Protein AF-A0A0U4GB72-F1 (afdb_monomer)

Sequence (101 aa):
TGVLKPGMVVTFAPANLTTEVKSVEMHHEALQEAFPGDNVGFNVKNVSVKELRRGYVAGDSKNNPPKAAADFTAQVIVLNHPGQISNGYTPVLDCHTAHIA

InterPro domains:
  IPR004160 Translation elongation factor EFTu/EF1A, C-terminal [PF03143] (66-100)
  IPR004161 Translation elongation factor EFTu-like, domain 2 [PF03144] (1-57)
  IPR009000 Translation protein, beta-barrel domain superfamily [SSF50447] (1-100)

Solvent-accessible surface area (backbone atoms only — not comparable to full-atom values): 6601 Å² total; per-residue (Å²): 138,64,72,50,40,50,71,41,48,32,19,31,14,66,78,73,47,70,39,45,29,69,41,31,32,42,96,94,37,82,42,76,63,42,52,82,87,64,79,63,52,69,43,64,59,99,67,59,79,87,77,57,58,88,45,53,42,75,30,44,55,89,60,84,44,55,69,66,74,95,74,81,89,78,91,81,82,88,70,100,60,100,69,87,88,57,94,87,68,80,66,69,46,77,52,98,72,25,79,47,113

Organism: NCBI:txid490930

pLDDT: mean 96.61, std 2.36, range [80.88, 98.38]

Structure (mmCIF, N/CA/C/O backbone):
data_AF-A0A0U4GB72-F1
#
_entry.id   AF-A0A0U4GB72-F1
#
loop_
_atom_site.group_PDB
_atom_site.id
_atom_site.type_symbol
_atom_site.label_atom_id
_atom_site.label_alt_id
_atom_site.label_comp_id
_atom_site.label_asym_id
_atom_site.label_entity_id
_atom_site.label_seq_id
_atom_site.pdbx_PDB_ins_code
_atom_site.Cartn_x
_atom_site.Cartn_y
_atom_site.Cartn_z
_atom_site.occupancy
_atom_site.B_iso_or_equiv
_atom_site.auth_seq_id
_atom_site.auth_comp_id
_atom_site.auth_asym_id
_atom_site.auth_atom_id
_atom_site.pdbx_PDB_model_num
ATOM 1 N N . THR A 1 1 ? -4.951 9.862 0.561 1.00 80.88 1 THR A N 1
ATOM 2 C CA . THR A 1 1 ? -4.433 10.633 1.714 1.00 80.88 1 THR A CA 1
ATOM 3 C C . THR A 1 1 ? -5.613 11.105 2.544 1.00 80.88 1 THR A C 1
ATOM 5 O O . THR A 1 1 ? -6.729 11.062 2.041 1.00 80.88 1 THR A O 1
ATOM 8 N N . GLY A 1 2 ? -5.415 11.484 3.807 1.00 94.94 2 GLY A N 1
ATOM 9 C CA . GLY A 1 2 ? -6.521 11.803 4.713 1.00 94.94 2 GLY A CA 1
ATOM 10 C C . GLY A 1 2 ? -6.113 11.667 6.177 1.00 94.94 2 GLY A C 1
ATOM 11 O O . GLY A 1 2 ? -4.925 11.732 6.481 1.00 94.94 2 GLY A O 1
ATOM 12 N N . VAL A 1 3 ? -7.103 11.466 7.046 1.00 97.94 3 VAL A N 1
ATOM 13 C CA . VAL A 1 3 ? -6.939 11.276 8.496 1.00 97.94 3 VAL A CA 1
ATOM 14 C C . VAL A 1 3 ? -7.315 9.840 8.858 1.00 97.94 3 VAL A C 1
ATOM 16 O O . VAL A 1 3 ? -8.296 9.320 8.325 1.00 97.94 3 VAL A O 1
ATOM 19 N N . LEU A 1 4 ? -6.557 9.207 9.754 1.00 98.31 4 LEU A N 1
ATOM 20 C CA . LEU A 1 4 ? -6.843 7.870 10.281 1.00 98.31 4 LEU A CA 1
ATOM 21 C C . LEU A 1 4 ? -7.362 7.974 11.718 1.00 98.31 4 LEU A C 1
ATOM 23 O O . LEU A 1 4 ? -6.746 8.635 12.547 1.00 98.31 4 LEU A O 1
ATOM 27 N N . LYS A 1 5 ? -8.479 7.310 12.024 1.00 98.06 5 LYS A N 1
ATOM 28 C CA . LYS A 1 5 ? -9.115 7.338 13.348 1.00 98.06 5 LYS A CA 1
ATOM 29 C C . LYS A 1 5 ? -9.504 5.926 13.793 1.00 98.06 5 LYS A C 1
ATOM 31 O O . LYS A 1 5 ? -9.888 5.112 12.944 1.00 98.06 5 LYS A O 1
ATOM 36 N N . PRO A 1 6 ? -9.481 5.626 15.102 1.00 98.06 6 PRO A N 1
ATOM 37 C CA . PRO A 1 6 ? -10.167 4.456 15.637 1.00 98.06 6 PRO A CA 1
ATOM 38 C C . PRO A 1 6 ? -11.641 4.420 15.195 1.00 98.06 6 PRO A C 1
ATOM 40 O O . PRO A 1 6 ? -12.301 5.452 15.090 1.00 98.06 6 PRO A O 1
ATOM 43 N N . GLY A 1 7 ? -12.159 3.228 14.906 1.00 97.25 7 GLY A N 1
ATOM 44 C CA . GLY A 1 7 ? -13.517 2.997 14.406 1.00 97.25 7 GLY A CA 1
ATOM 45 C C . GLY A 1 7 ? -13.684 3.156 12.890 1.00 97.25 7 GLY A C 1
ATOM 46 O O . GLY A 1 7 ? -14.731 2.791 12.352 1.00 97.25 7 GLY A O 1
ATOM 47 N N . MET A 1 8 ? -12.674 3.659 12.169 1.00 97.69 8 MET A N 1
ATOM 48 C CA . MET A 1 8 ? -12.715 3.678 10.705 1.00 97.69 8 MET A CA 1
ATOM 49 C C . MET A 1 8 ? -12.655 2.260 10.139 1.00 97.69 8 MET A C 1
ATOM 51 O O . MET A 1 8 ? -11.900 1.414 10.616 1.00 97.69 8 MET A O 1
ATOM 55 N N . VAL A 1 9 ? -13.419 2.014 9.075 1.00 98.06 9 VAL A N 1
ATOM 56 C CA . VAL A 1 9 ? -13.331 0.775 8.299 1.00 98.06 9 VAL A CA 1
ATOM 57 C C . VAL A 1 9 ? -12.389 1.027 7.129 1.00 98.06 9 VAL A C 1
ATOM 59 O O . VAL A 1 9 ? -12.687 1.846 6.261 1.00 98.06 9 VAL A O 1
ATOM 62 N N . VAL A 1 10 ? -11.253 0.338 7.108 1.00 98.12 10 VAL A N 1
ATOM 63 C CA . VAL A 1 10 ? -10.194 0.509 6.110 1.00 98.12 10 VAL A CA 1
ATOM 64 C C . VAL A 1 10 ? -10.105 -0.697 5.185 1.00 98.12 10 VAL A C 1
ATOM 66 O O . VAL A 1 10 ? -10.318 -1.832 5.605 1.00 98.12 10 VAL A O 1
ATOM 69 N N . THR A 1 11 ? -9.765 -0.442 3.927 1.00 98.38 11 THR A N 1
ATOM 70 C CA . THR A 1 11 ? -9.449 -1.451 2.916 1.00 98.38 11 THR A CA 1
ATOM 71 C C . THR A 1 11 ? -7.950 -1.449 2.637 1.00 98.38 11 THR A C 1
ATOM 73 O O . THR A 1 11 ? -7.354 -0.390 2.433 1.00 98.38 11 THR A O 1
ATOM 76 N N . PHE A 1 12 ? -7.353 -2.638 2.601 1.00 98.31 12 PHE A N 1
ATOM 77 C CA . PHE A 1 12 ? -5.958 -2.880 2.262 1.00 98.31 12 PHE A CA 1
ATOM 78 C C . PHE A 1 12 ? -5.838 -3.371 0.819 1.00 98.31 12 PHE A C 1
ATOM 80 O O . PHE A 1 12 ? -6.296 -4.464 0.481 1.00 98.31 12 PHE A O 1
ATOM 87 N N . ALA A 1 13 ? -5.177 -2.588 -0.027 1.00 98.25 13 ALA A N 1
ATOM 88 C CA . ALA A 1 13 ? -4.762 -2.999 -1.363 1.00 98.25 13 ALA A CA 1
ATOM 89 C C . ALA A 1 13 ? -3.324 -3.551 -1.331 1.00 98.25 13 ALA A C 1
ATOM 91 O O . ALA A 1 13 ? -2.516 -3.084 -0.527 1.00 98.25 13 ALA A O 1
ATOM 92 N N . PRO A 1 14 ? -2.970 -4.512 -2.202 1.00 97.38 14 PRO A N 1
ATOM 93 C CA . PRO A 1 14 ? -3.775 -5.083 -3.285 1.00 97.38 14 PRO A CA 1
ATOM 94 C C . PRO A 1 14 ? -4.708 -6.232 -2.863 1.00 97.38 14 PRO A C 1
ATOM 96 O O . PRO A 1 14 ? -5.519 -6.656 -3.677 1.00 97.38 14 PRO A O 1
ATOM 99 N N . ALA A 1 15 ? -4.631 -6.727 -1.622 1.00 96.56 15 ALA A N 1
ATOM 100 C CA . ALA A 1 15 ? -5.395 -7.902 -1.173 1.00 96.56 15 ALA A CA 1
ATOM 101 C C . ALA A 1 15 ? -6.922 -7.706 -1.114 1.00 96.56 15 ALA A C 1
ATOM 103 O O . ALA A 1 15 ? -7.653 -8.684 -0.981 1.00 96.56 15 ALA A O 1
ATOM 104 N N . ASN A 1 16 ? -7.404 -6.464 -1.211 1.00 96.19 16 ASN A N 1
ATOM 105 C CA . ASN A 1 16 ? -8.816 -6.097 -1.098 1.00 96.19 16 ASN A CA 1
ATOM 106 C C . ASN A 1 16 ? -9.462 -6.612 0.202 1.00 96.19 16 ASN A C 1
ATOM 108 O O . ASN A 1 16 ? -10.609 -7.057 0.219 1.00 96.19 16 ASN A O 1
ATOM 112 N N . LEU A 1 17 ? -8.697 -6.568 1.295 1.00 97.25 17 LEU A N 1
ATOM 113 C CA . LEU A 1 17 ? -9.154 -6.955 2.623 1.00 97.25 17 LEU A CA 1
ATOM 114 C C . LEU A 1 17 ? -9.700 -5.725 3.350 1.00 97.25 17 LEU A C 1
ATOM 116 O O . LEU A 1 17 ? -9.025 -4.700 3.399 1.00 97.25 17 LEU A O 1
ATOM 120 N N . THR A 1 18 ? -10.881 -5.832 3.955 1.00 97.75 18 THR A N 1
ATOM 121 C CA . THR A 1 18 ? -11.522 -4.728 4.681 1.00 97.75 18 THR A CA 1
ATOM 122 C C . THR A 1 18 ? -11.716 -5.077 6.152 1.00 97.75 18 THR A C 1
ATOM 124 O O . THR A 1 18 ? -12.213 -6.151 6.482 1.00 97.75 18 THR A O 1
ATOM 127 N N . THR A 1 19 ? -11.337 -4.168 7.048 1.00 98.00 19 THR A N 1
ATOM 128 C CA . THR A 1 19 ? -11.434 -4.363 8.502 1.00 98.00 19 THR A CA 1
ATOM 129 C C . THR A 1 19 ? -11.555 -3.030 9.243 1.00 98.00 19 THR A C 1
ATOM 131 O O . THR A 1 19 ? -11.303 -1.965 8.688 1.00 98.00 19 THR A O 1
ATOM 134 N N . GLU A 1 20 ? -11.960 -3.079 10.507 1.00 98.06 20 GLU A N 1
ATOM 135 C CA . GLU A 1 20 ? -12.109 -1.915 11.377 1.00 98.06 20 GLU A CA 1
ATOM 136 C C . GLU A 1 20 ? -10.828 -1.652 12.184 1.00 98.06 20 GLU A C 1
ATOM 138 O O . GLU A 1 20 ? -10.257 -2.562 12.796 1.00 98.06 20 GLU A O 1
ATOM 143 N N . VAL A 1 21 ? -10.420 -0.386 12.234 1.00 98.12 21 VAL A N 1
ATOM 144 C CA . VAL A 1 21 ? -9.313 0.111 13.056 1.00 98.12 21 VAL A CA 1
ATOM 145 C C . VAL A 1 21 ? -9.759 0.202 14.512 1.00 98.12 21 VAL A C 1
ATOM 147 O O . VAL A 1 21 ? -10.770 0.825 14.818 1.00 98.12 21 VAL A O 1
ATOM 150 N N . LYS A 1 22 ? -9.010 -0.398 15.438 1.00 98.00 22 LYS A N 1
ATOM 151 C CA . LYS A 1 22 ? -9.336 -0.411 16.874 1.00 98.00 22 LYS A CA 1
ATOM 152 C C . LYS A 1 22 ? -8.594 0.626 17.690 1.00 98.00 22 LYS A C 1
ATOM 154 O O . LYS A 1 22 ? -9.189 1.210 18.587 1.00 98.00 22 LYS A O 1
ATOM 159 N N . SER A 1 23 ? -7.329 0.854 17.383 1.00 98.06 23 SER A N 1
ATOM 160 C CA . SER A 1 23 ? -6.526 1.903 18.000 1.00 98.06 23 SER A CA 1
ATOM 161 C C . SER A 1 23 ? -5.553 2.453 16.974 1.00 98.06 23 SER A C 1
ATOM 163 O O . SER A 1 23 ? -5.218 1.772 16.003 1.00 98.06 23 SER A O 1
ATOM 165 N N . VAL A 1 24 ? -5.131 3.690 17.196 1.00 98.38 24 VAL A N 1
ATOM 166 C CA . VAL A 1 24 ? -4.051 4.349 16.469 1.00 98.38 24 VAL A CA 1
ATOM 167 C C . VAL A 1 24 ? -3.085 4.857 17.527 1.00 98.38 24 VAL A C 1
ATOM 169 O O . VAL A 1 24 ? -3.520 5.429 18.525 1.00 98.38 24 VAL A O 1
ATOM 172 N N . GLU A 1 25 ? -1.799 4.600 17.345 1.00 98.06 25 GLU A N 1
ATOM 173 C CA . GLU A 1 25 ? -0.760 4.876 18.331 1.00 98.06 25 GLU A CA 1
ATOM 174 C C . GLU A 1 25 ? 0.477 5.468 17.655 1.00 98.06 25 GLU A C 1
ATOM 176 O O . GLU A 1 25 ? 0.904 5.014 16.590 1.00 98.06 25 GLU A O 1
ATOM 181 N N . MET A 1 26 ? 1.088 6.458 18.299 1.00 97.50 26 MET A N 1
ATOM 182 C CA . MET A 1 26 ? 2.349 7.062 17.878 1.00 97.50 26 MET A CA 1
ATOM 183 C C . MET A 1 26 ? 3.249 7.201 19.100 1.00 97.50 26 MET A C 1
ATOM 185 O O . MET A 1 26 ? 2.824 7.734 20.116 1.00 97.50 26 MET A O 1
ATOM 189 N N . HIS A 1 27 ? 4.482 6.694 19.024 1.00 94.19 27 HIS A N 1
ATOM 190 C CA . HIS A 1 27 ? 5.446 6.764 20.133 1.00 94.19 27 HIS A CA 1
ATOM 191 C C . HIS A 1 27 ? 4.896 6.283 21.496 1.00 94.19 27 HIS A C 1
ATOM 193 O O . HIS A 1 27 ? 5.192 6.873 22.527 1.00 94.19 27 HIS A O 1
ATOM 199 N N . HIS A 1 28 ? 4.133 5.182 21.499 1.00 92.25 28 HIS A N 1
ATOM 200 C CA . HIS A 1 28 ? 3.467 4.602 22.683 1.00 92.25 28 HIS A CA 1
ATOM 201 C C . HIS A 1 28 ? 2.321 5.435 23.281 1.00 92.25 28 HIS A C 1
ATOM 203 O O . HIS A 1 28 ? 1.840 5.116 24.367 1.00 92.25 28 HIS A O 1
ATOM 209 N N . GLU A 1 29 ? 1.836 6.447 22.565 1.00 95.88 29 GLU A N 1
ATOM 210 C CA . GLU A 1 29 ? 0.665 7.228 22.952 1.00 95.88 29 GLU A CA 1
ATOM 211 C C . GLU A 1 29 ? -0.506 6.956 22.009 1.00 95.88 29 GLU A C 1
ATOM 213 O O . GLU A 1 29 ? -0.347 6.906 20.787 1.00 95.88 29 GLU A O 1
ATOM 218 N N . ALA A 1 30 ? -1.698 6.779 22.578 1.00 97.19 30 ALA A N 1
ATOM 219 C CA . ALA A 1 30 ? -2.915 6.594 21.801 1.00 97.19 30 ALA A CA 1
ATOM 220 C C . ALA A 1 30 ? -3.376 7.926 21.198 1.00 97.19 30 ALA A C 1
ATOM 222 O O . ALA A 1 30 ? -3.507 8.931 21.897 1.00 97.19 30 ALA A O 1
ATOM 223 N N . LEU A 1 31 ? -3.688 7.908 19.906 1.00 97.75 31 LEU A N 1
ATOM 224 C CA . LEU A 1 31 ? -4.194 9.055 19.167 1.00 97.75 31 LEU A CA 1
ATOM 225 C C . LEU A 1 31 ? -5.682 8.882 18.862 1.00 97.75 31 LEU A C 1
ATOM 227 O O . LEU A 1 31 ? -6.145 7.802 18.487 1.00 97.75 31 LEU A O 1
ATOM 231 N N . GLN A 1 32 ? -6.437 9.973 18.979 1.00 97.69 32 GLN A N 1
ATOM 232 C CA . GLN A 1 32 ? -7.823 10.014 18.501 1.00 97.69 32 GLN A CA 1
ATOM 233 C C . GLN A 1 32 ? -7.874 10.138 16.976 1.00 97.69 32 GLN A C 1
ATOM 235 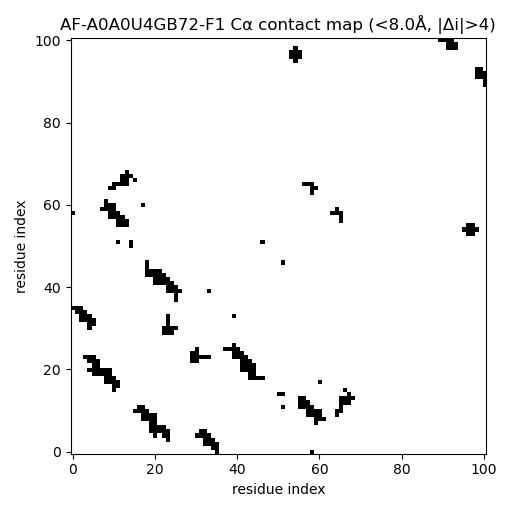O O . GLN A 1 32 ? -8.773 9.594 16.336 1.00 97.69 32 GLN A O 1
ATOM 240 N N . GLU A 1 33 ? -6.892 10.831 16.399 1.00 97.75 33 GLU A N 1
ATOM 241 C CA . GLU A 1 33 ? -6.761 11.079 14.969 1.00 97.75 33 GLU A CA 1
ATOM 242 C C . GLU A 1 33 ? -5.275 11.145 14.605 1.00 97.75 33 GLU A C 1
ATOM 244 O O . GLU A 1 33 ? -4.492 11.739 15.343 1.00 97.75 33 GLU A O 1
ATOM 249 N N . ALA A 1 34 ? -4.900 10.552 13.475 1.00 98.31 34 ALA A N 1
ATOM 250 C CA . ALA A 1 34 ? -3.575 10.677 12.877 1.00 98.31 34 ALA A CA 1
ATOM 251 C C . ALA A 1 34 ? -3.673 11.416 11.541 1.00 98.31 34 ALA A C 1
ATOM 253 O O . ALA A 1 34 ? -4.485 11.059 10.678 1.00 98.31 34 ALA A O 1
ATOM 254 N N . PHE A 1 35 ? -2.851 12.445 11.382 1.00 98.12 35 PHE A N 1
ATOM 255 C CA . PHE A 1 35 ? -2.860 13.375 10.260 1.00 98.12 35 PHE A CA 1
ATOM 256 C C . PHE A 1 35 ? -1.754 13.048 9.244 1.00 98.12 35 PHE A C 1
ATOM 258 O O . PHE A 1 35 ? -0.830 12.282 9.531 1.00 98.12 35 PHE A O 1
ATOM 265 N N . PRO A 1 36 ? -1.820 13.607 8.020 1.00 98.38 36 PRO A N 1
ATOM 266 C CA . PRO A 1 36 ? -0.747 13.444 7.047 1.00 98.38 36 PRO A CA 1
ATOM 267 C C . PRO A 1 36 ? 0.611 13.882 7.614 1.00 98.38 36 PRO A C 1
ATOM 269 O O . PRO A 1 36 ? 0.779 15.035 7.996 1.00 98.38 36 PRO A O 1
ATOM 272 N N . GLY A 1 37 ? 1.579 12.962 7.613 1.00 97.25 37 GLY A N 1
ATOM 273 C CA . GLY A 1 37 ? 2.917 13.169 8.178 1.00 97.25 37 GLY A CA 1
ATOM 274 C C . GLY A 1 37 ? 3.188 12.335 9.432 1.00 97.25 37 GLY A C 1
ATOM 275 O O . GLY A 1 37 ? 4.350 12.032 9.700 1.00 97.25 37 GLY A O 1
ATOM 276 N N . ASP A 1 38 ? 2.144 11.889 10.135 1.00 97.81 38 ASP A N 1
ATOM 277 C CA . ASP A 1 38 ? 2.291 11.068 11.336 1.00 97.81 38 ASP A CA 1
ATOM 278 C C . ASP A 1 38 ? 2.714 9.637 10.978 1.00 97.81 38 ASP A C 1
ATOM 280 O O . ASP A 1 38 ? 2.114 8.975 10.125 1.00 97.81 38 ASP A O 1
ATOM 284 N N . ASN A 1 39 ? 3.746 9.133 11.658 1.00 97.62 39 ASN A N 1
ATOM 285 C CA . ASN A 1 39 ? 4.172 7.741 11.543 1.00 97.62 39 ASN A CA 1
ATOM 286 C C . ASN A 1 39 ? 3.556 6.923 12.679 1.00 97.62 39 ASN A C 1
ATOM 288 O O . ASN A 1 39 ? 4.064 6.915 13.800 1.00 97.62 39 ASN A O 1
ATOM 292 N N . VAL A 1 40 ? 2.449 6.251 12.378 1.00 98.12 40 VAL A N 1
ATOM 293 C CA . VAL A 1 40 ? 1.619 5.581 13.381 1.00 98.12 40 VAL A CA 1
ATOM 294 C C . VAL A 1 40 ? 1.616 4.068 13.215 1.00 98.12 40 VAL A C 1
ATOM 296 O O . VAL A 1 40 ? 1.639 3.535 12.104 1.00 98.12 40 VAL A O 1
ATOM 299 N N . GLY A 1 41 ? 1.515 3.368 14.340 1.00 98.00 41 GLY A N 1
ATOM 300 C CA . GLY A 1 41 ? 0.984 2.013 14.379 1.00 98.00 41 GLY A CA 1
ATOM 301 C C . GLY A 1 41 ? -0.532 2.073 14.541 1.00 98.00 41 GLY A C 1
ATOM 302 O O . GLY A 1 41 ? -1.060 2.966 15.196 1.00 98.00 41 GLY A O 1
ATOM 303 N N . PHE A 1 42 ? -1.262 1.130 13.958 1.00 98.06 42 PHE A N 1
ATOM 304 C CA . PHE A 1 42 ? -2.692 1.004 14.222 1.00 98.06 42 PHE A CA 1
ATOM 305 C C . PHE A 1 42 ? -3.095 -0.463 14.280 1.00 98.06 42 PHE A C 1
ATOM 307 O O . PHE A 1 42 ? -2.544 -1.309 13.575 1.00 98.06 42 PHE A O 1
ATOM 314 N N . ASN A 1 43 ? -4.049 -0.764 15.152 1.00 97.50 43 ASN A N 1
ATOM 315 C CA . ASN A 1 43 ? -4.515 -2.121 15.386 1.00 97.50 43 ASN A CA 1
ATOM 316 C C . ASN A 1 43 ? -5.777 -2.407 14.565 1.00 97.50 43 ASN A C 1
ATOM 318 O O . ASN A 1 43 ? -6.681 -1.574 14.508 1.00 97.50 43 ASN A O 1
ATOM 322 N N . VAL A 1 44 ? -5.880 -3.603 13.987 1.00 97.12 44 VAL A N 1
ATOM 323 C CA . VAL A 1 44 ? -7.050 -4.070 13.224 1.00 97.12 44 VAL A CA 1
ATOM 324 C C . VAL A 1 44 ? -7.457 -5.471 13.675 1.00 97.12 44 VAL A C 1
ATOM 326 O O . VAL A 1 44 ? -6.620 -6.256 14.114 1.00 97.12 44 VAL A O 1
ATOM 329 N N . LYS A 1 45 ? -8.751 -5.809 13.590 1.00 90.25 45 LYS A N 1
ATOM 330 C CA . LYS A 1 45 ? -9.246 -7.144 13.982 1.00 90.25 45 LYS A CA 1
ATOM 331 C C . LYS A 1 45 ? -9.359 -8.092 12.797 1.00 90.25 45 LYS A C 1
ATOM 333 O O . LYS A 1 45 ? -9.625 -7.666 11.680 1.00 90.25 45 LYS A O 1
ATOM 338 N N . ASN A 1 46 ? -9.263 -9.390 13.087 1.00 91.56 46 ASN A N 1
ATOM 339 C CA . ASN A 1 46 ? -9.550 -10.479 12.147 1.00 91.56 46 ASN 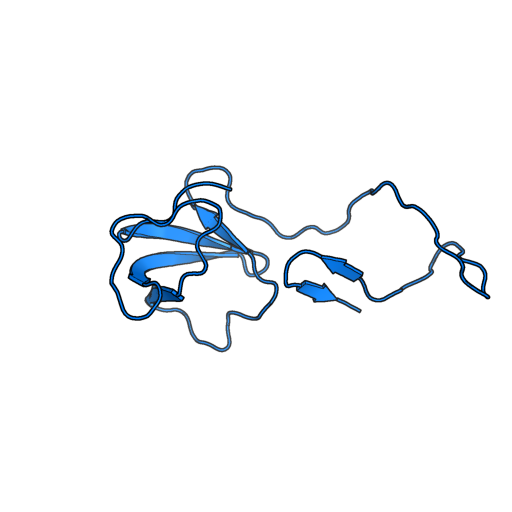A CA 1
ATOM 340 C C . ASN A 1 46 ? -8.672 -10.477 10.886 1.00 91.56 46 ASN A C 1
ATOM 342 O O . ASN A 1 46 ? -9.109 -10.948 9.843 1.00 91.56 46 ASN A O 1
ATOM 346 N N . VAL A 1 47 ? -7.447 -9.955 10.987 1.00 95.75 47 VAL A N 1
ATOM 347 C CA . VAL A 1 47 ? -6.451 -9.999 9.912 1.00 95.75 47 VAL A CA 1
ATOM 348 C C . VAL A 1 47 ? -5.186 -10.640 10.448 1.00 95.75 47 VAL A C 1
ATOM 350 O O . VAL A 1 47 ? -4.643 -10.210 11.466 1.00 95.75 47 VAL A O 1
ATOM 353 N N . SER A 1 48 ? -4.720 -11.685 9.779 1.00 95.44 48 SER A N 1
ATOM 354 C CA . SER A 1 48 ? -3.460 -12.336 10.096 1.00 95.44 48 SER A CA 1
ATOM 355 C C . SER A 1 48 ? -2.282 -11.499 9.607 1.00 95.44 48 SER A C 1
ATOM 357 O O . SER A 1 48 ? -2.299 -10.935 8.514 1.00 95.44 48 SER A O 1
ATOM 359 N N . VAL A 1 49 ? -1.176 -11.529 10.352 1.00 92.62 49 VAL A N 1
ATOM 360 C CA . VAL A 1 49 ? 0.104 -10.936 9.924 1.00 92.62 49 VAL A CA 1
ATOM 361 C C . VAL A 1 49 ? 0.626 -11.508 8.599 1.00 92.62 49 VAL A C 1
ATOM 363 O O . VAL A 1 49 ? 1.484 -10.905 7.970 1.00 92.62 49 VAL A O 1
ATOM 366 N N . LYS A 1 50 ? 0.131 -12.675 8.163 1.00 94.94 50 LYS A N 1
ATOM 367 C CA . LYS A 1 50 ? 0.506 -13.293 6.881 1.00 94.94 50 LYS A CA 1
ATOM 368 C C . LYS A 1 50 ? -0.239 -12.700 5.679 1.00 94.94 50 LYS A C 1
ATOM 370 O O . LYS A 1 50 ? 0.223 -12.863 4.549 1.00 94.94 50 LYS A O 1
ATOM 375 N N . GLU A 1 51 ? -1.380 -12.055 5.919 1.00 95.31 51 GLU A N 1
ATOM 376 C CA . GLU A 1 51 ? -2.254 -11.488 4.883 1.00 95.31 51 GLU A CA 1
ATOM 377 C C . GLU A 1 51 ? -1.839 -10.072 4.480 1.00 95.31 51 GLU A C 1
ATOM 379 O O . GLU A 1 51 ? -2.155 -9.629 3.379 1.00 95.31 51 GLU A O 1
ATOM 384 N N . LEU A 1 52 ? -1.096 -9.375 5.343 1.00 96.44 52 LEU A N 1
ATOM 385 C CA . LEU A 1 52 ? -0.583 -8.034 5.085 1.00 96.44 52 LEU A CA 1
ATOM 386 C C . LEU A 1 52 ? 0.937 -8.048 4.994 1.00 96.44 52 LEU A C 1
ATOM 388 O O . LEU A 1 52 ? 1.622 -8.772 5.713 1.00 96.44 52 LEU A O 1
ATOM 392 N N . ARG A 1 53 ? 1.476 -7.229 4.093 1.00 96.12 53 ARG A N 1
ATOM 393 C CA . ARG A 1 53 ? 2.917 -7.117 3.862 1.00 96.12 53 ARG A CA 1
ATOM 394 C C . ARG A 1 53 ? 3.304 -5.660 3.671 1.00 96.12 53 ARG A C 1
ATOM 396 O O . ARG A 1 53 ? 2.478 -4.827 3.298 1.00 96.12 53 ARG A O 1
ATOM 403 N N . ARG A 1 54 ? 4.584 -5.358 3.893 1.00 97.56 54 ARG A N 1
ATOM 404 C CA . ARG A 1 54 ? 5.157 -4.057 3.531 1.00 97.56 54 ARG A CA 1
ATOM 405 C C . ARG A 1 54 ? 4.871 -3.764 2.050 1.00 97.56 54 ARG A C 1
ATOM 407 O O . ARG A 1 54 ? 4.959 -4.664 1.220 1.00 97.56 54 ARG A O 1
ATOM 414 N N . GLY A 1 55 ? 4.505 -2.520 1.746 1.00 97.31 55 GLY A N 1
ATOM 415 C CA . GLY A 1 55 ? 4.078 -2.091 0.413 1.00 97.31 55 GLY A CA 1
ATOM 416 C C . GLY A 1 55 ? 2.565 -2.090 0.198 1.00 97.31 55 GLY A C 1
ATOM 417 O O . GLY A 1 55 ? 2.105 -1.479 -0.762 1.00 97.31 55 GLY A O 1
ATOM 418 N N . TYR A 1 56 ? 1.781 -2.718 1.082 1.00 97.94 56 TYR A N 1
ATOM 419 C CA . TYR A 1 56 ? 0.321 -2.636 1.015 1.00 97.94 56 TYR A CA 1
ATOM 420 C C . TYR A 1 56 ? -0.154 -1.242 1.424 1.00 97.94 56 TYR A C 1
ATOM 422 O O . TYR A 1 56 ? 0.460 -0.574 2.259 1.00 97.94 56 TYR A O 1
ATOM 430 N N . VAL A 1 57 ? -1.273 -0.818 0.845 1.00 98.31 57 VAL A N 1
ATOM 431 C CA . VAL A 1 57 ? -1.840 0.514 1.058 1.00 98.31 57 VAL A CA 1
ATOM 432 C C . VAL A 1 57 ? -3.178 0.376 1.765 1.00 98.31 57 VAL A C 1
ATOM 434 O O . VAL A 1 57 ? -4.091 -0.259 1.241 1.00 98.31 57 VAL A O 1
ATOM 437 N N . ALA A 1 58 ? -3.295 0.983 2.944 1.00 98.12 58 ALA A N 1
ATOM 438 C CA . ALA A 1 58 ? -4.550 1.102 3.676 1.00 98.12 58 ALA A CA 1
ATOM 439 C C . ALA A 1 58 ? -5.242 2.430 3.333 1.00 98.12 58 ALA A C 1
ATOM 441 O O . ALA A 1 58 ? -4.594 3.475 3.262 1.00 98.12 58 ALA A O 1
ATOM 442 N N . GLY A 1 59 ? -6.559 2.408 3.154 1.00 98.25 59 GLY A N 1
ATOM 443 C CA . GLY A 1 59 ? -7.366 3.616 2.983 1.00 98.25 59 GLY A CA 1
ATOM 444 C C . GLY A 1 59 ? -8.806 3.400 3.424 1.00 98.25 59 GLY A C 1
ATOM 445 O O . GLY A 1 59 ? -9.223 2.266 3.630 1.00 98.25 59 GLY A O 1
ATOM 446 N N . ASP A 1 60 ? -9.565 4.480 3.597 1.00 98.00 60 ASP A N 1
ATOM 447 C CA . ASP A 1 60 ? -10.966 4.403 4.018 1.00 98.00 60 ASP A CA 1
ATOM 448 C C . ASP A 1 60 ? -11.803 3.623 2.992 1.00 98.00 60 ASP A C 1
ATOM 450 O O . ASP A 1 60 ? -11.870 3.974 1.813 1.00 98.00 60 ASP A 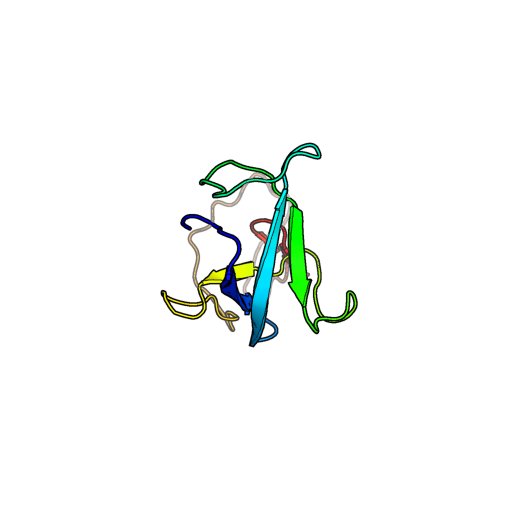O 1
ATOM 454 N N . SER A 1 61 ? -12.466 2.564 3.457 1.00 97.75 61 SER A N 1
ATOM 455 C CA . SER A 1 61 ? -13.352 1.732 2.637 1.00 97.75 61 SER A CA 1
ATOM 456 C C . SER A 1 61 ? -14.511 2.517 2.012 1.00 97.75 61 SER A C 1
ATOM 458 O O . SER A 1 61 ? -15.030 2.123 0.968 1.00 97.75 61 SER A O 1
ATOM 460 N N . LYS A 1 62 ? -14.914 3.630 2.634 1.00 96.88 62 LYS A N 1
ATOM 461 C CA . LYS A 1 62 ? -16.071 4.442 2.240 1.00 96.88 62 LYS A CA 1
ATOM 462 C C . LYS A 1 62 ? -15.698 5.667 1.411 1.00 96.88 62 LYS A C 1
ATOM 464 O O . LYS A 1 62 ? -16.592 6.310 0.868 1.00 96.88 62 LYS A O 1
ATOM 469 N N . ASN A 1 63 ? -14.413 5.995 1.299 1.00 96.31 63 ASN A N 1
ATOM 470 C CA . ASN A 1 63 ? -13.955 7.195 0.608 1.00 96.31 63 ASN A CA 1
ATOM 471 C C . ASN A 1 63 ? -12.802 6.876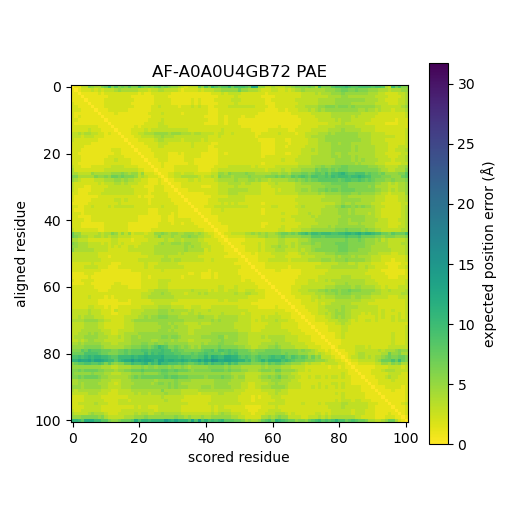 -0.347 1.00 96.31 63 ASN A C 1
ATOM 473 O O . ASN A 1 63 ? -11.633 6.962 0.019 1.00 96.31 63 ASN A O 1
ATOM 477 N N . ASN A 1 64 ? -13.164 6.515 -1.582 1.00 96.75 64 ASN A N 1
ATOM 478 C CA . ASN A 1 64 ? -12.239 6.128 -2.649 1.00 96.75 64 ASN A CA 1
ATOM 479 C C . ASN A 1 64 ? -11.179 5.102 -2.183 1.00 96.75 64 ASN A C 1
ATOM 481 O O . ASN A 1 64 ? -9.988 5.426 -2.118 1.00 96.75 64 ASN A O 1
ATOM 485 N N . PRO A 1 65 ? -11.605 3.873 -1.828 1.00 97.75 65 PRO A 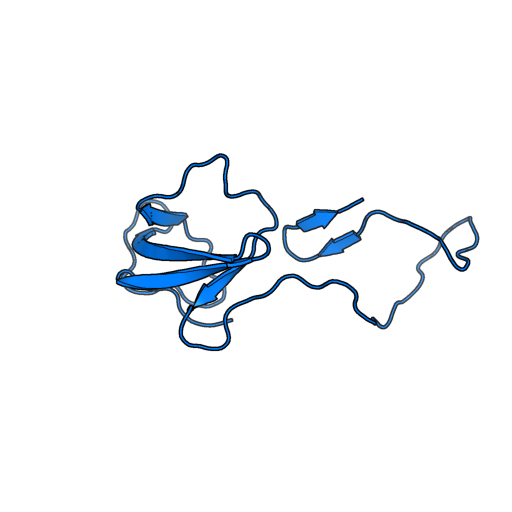N 1
ATOM 486 C CA . PRO A 1 65 ? -10.700 2.858 -1.309 1.00 97.75 65 PRO A CA 1
ATOM 487 C C . PRO A 1 65 ? -9.576 2.538 -2.305 1.00 97.75 65 PRO A C 1
ATOM 489 O O . PRO A 1 65 ? -9.816 2.522 -3.520 1.00 97.75 65 PRO A O 1
ATOM 492 N N . PRO A 1 66 ? -8.359 2.240 -1.813 1.00 98.19 66 PRO A N 1
ATOM 493 C CA . PRO A 1 66 ? -7.238 1.893 -2.674 1.00 98.19 66 PRO A CA 1
ATOM 494 C C . PRO A 1 66 ? -7.505 0.575 -3.412 1.00 98.19 66 PRO A C 1
ATOM 496 O O . PRO A 1 66 ? -8.205 -0.308 -2.914 1.00 98.19 66 PRO A O 1
ATOM 499 N N . LYS A 1 67 ? -6.921 0.434 -4.605 1.00 97.69 67 LYS A N 1
ATOM 500 C CA . LYS A 1 67 ? -7.064 -0.742 -5.476 1.00 97.69 67 LYS A CA 1
ATOM 501 C C . LYS A 1 67 ? -5.705 -1.177 -6.010 1.00 97.69 67 LYS A C 1
ATOM 503 O O . LYS A 1 67 ? -4.784 -0.367 -6.091 1.00 97.69 67 LYS A O 1
ATOM 508 N N . ALA A 1 68 ? -5.595 -2.448 -6.386 1.00 96.62 68 ALA A N 1
ATOM 509 C CA . ALA A 1 68 ? -4.446 -2.930 -7.143 1.00 96.62 68 ALA A CA 1
ATOM 510 C C . ALA A 1 68 ? -4.406 -2.261 -8.527 1.00 96.62 68 ALA A C 1
ATOM 512 O O . ALA A 1 68 ? -5.450 -2.075 -9.155 1.00 96.62 68 ALA A O 1
ATOM 513 N N . ALA A 1 69 ? -3.206 -1.929 -8.997 1.00 96.06 69 ALA A N 1
ATOM 514 C CA . ALA A 1 69 ? -2.972 -1.504 -10.371 1.00 96.06 69 ALA A CA 1
ATOM 515 C C . ALA A 1 69 ? -2.471 -2.704 -11.183 1.00 96.06 69 ALA A C 1
ATOM 517 O O . ALA A 1 69 ? -1.541 -3.384 -10.754 1.00 96.06 69 ALA A O 1
ATOM 518 N N . ALA A 1 70 ? -3.102 -2.967 -12.329 1.00 96.19 70 ALA A N 1
ATOM 519 C CA . ALA A 1 70 ? -2.614 -3.959 -13.288 1.00 96.19 70 ALA A CA 1
ATOM 520 C C . ALA A 1 70 ? -1.435 -3.396 -14.095 1.00 96.19 70 ALA A C 1
ATOM 522 O O . ALA A 1 70 ? -0.425 -4.065 -14.285 1.00 96.19 70 ALA A O 1
ATOM 523 N N . ASP A 1 71 ? -1.561 -2.137 -14.503 1.00 96.75 71 ASP A N 1
ATOM 524 C CA . ASP A 1 71 ? -0.561 -1.362 -15.215 1.00 96.75 71 ASP A CA 1
ATOM 525 C C . ASP A 1 71 ? -0.754 0.129 -14.908 1.00 96.75 71 ASP A C 1
ATOM 527 O O . ASP A 1 71 ? -1.784 0.555 -14.373 1.00 96.75 71 ASP A O 1
ATOM 531 N N . PHE A 1 72 ? 0.268 0.925 -15.205 1.00 96.88 72 PHE A N 1
ATOM 532 C CA . PHE A 1 72 ? 0.192 2.377 -15.159 1.00 96.88 72 PHE A CA 1
ATOM 533 C C . PHE A 1 72 ? 1.167 2.981 -16.168 1.00 96.88 72 PHE A C 1
ATOM 535 O O . PHE A 1 72 ? 2.218 2.417 -16.465 1.00 96.88 72 PHE A O 1
ATOM 542 N N . THR A 1 73 ? 0.828 4.163 -16.677 1.00 97.81 73 THR A N 1
ATOM 543 C CA . THR A 1 73 ? 1.750 4.984 -17.468 1.00 97.81 73 THR A CA 1
ATOM 544 C C . THR A 1 73 ? 2.356 6.049 -16.566 1.00 97.81 73 THR A C 1
ATOM 546 O O . THR A 1 73 ? 1.638 6.702 -15.809 1.00 97.81 73 THR A O 1
ATOM 549 N N . ALA A 1 74 ? 3.669 6.244 -16.650 1.00 97.56 74 ALA A N 1
ATOM 550 C CA . ALA A 1 74 ? 4.379 7.263 -15.890 1.00 97.56 74 ALA A CA 1
ATOM 551 C C . ALA A 1 74 ? 5.338 8.044 -16.786 1.00 97.56 74 ALA A C 1
ATOM 553 O O . ALA A 1 74 ? 5.887 7.518 -17.754 1.00 97.56 74 ALA A O 1
ATOM 554 N N . GLN A 1 75 ? 5.565 9.304 -16.427 1.00 98.00 75 GLN A N 1
ATOM 555 C CA . GLN A 1 75 ? 6.675 10.067 -16.972 1.00 98.00 75 GLN A CA 1
ATOM 556 C C . GLN A 1 75 ? 7.949 9.665 -16.231 1.00 98.00 75 GLN A C 1
ATOM 558 O O . GLN A 1 75 ? 7.981 9.660 -15.001 1.00 98.00 75 GLN A O 1
ATOM 563 N N . VAL A 1 76 ? 9.000 9.349 -16.982 1.00 96.31 76 VAL A N 1
ATOM 564 C CA . VAL A 1 76 ? 10.288 8.931 -16.427 1.00 96.31 76 VAL A CA 1
ATOM 565 C C . VAL A 1 76 ? 11.394 9.878 -16.869 1.00 96.31 76 VAL A C 1
ATOM 567 O O . VAL A 1 76 ? 11.388 10.385 -17.990 1.00 96.31 76 VAL A O 1
ATOM 570 N N . ILE A 1 77 ? 12.357 10.097 -15.979 1.00 97.56 77 ILE A N 1
ATOM 571 C CA . ILE A 1 77 ? 13.619 10.765 -16.289 1.00 97.56 77 ILE A CA 1
ATOM 572 C C . ILE A 1 77 ? 14.713 9.717 -16.138 1.00 97.56 77 ILE A C 1
ATOM 574 O O . ILE A 1 77 ? 14.872 9.124 -15.071 1.00 97.56 77 ILE 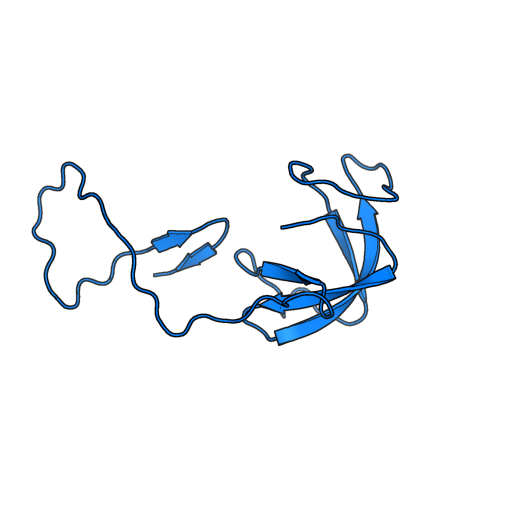A O 1
ATOM 578 N N . VAL A 1 78 ? 15.457 9.480 -17.215 1.00 96.50 78 VAL A N 1
ATOM 579 C CA . VAL A 1 78 ? 16.582 8.547 -17.204 1.00 96.50 78 VAL A CA 1
ATOM 580 C C . VAL A 1 78 ? 17.807 9.282 -16.667 1.00 96.50 78 VAL A C 1
ATOM 582 O O . VAL A 1 78 ? 18.236 10.286 -17.234 1.00 96.50 78 VAL A O 1
ATOM 585 N N . LEU A 1 79 ? 18.345 8.799 -15.549 1.00 96.44 79 LEU A N 1
ATOM 586 C CA . LEU A 1 79 ? 19.603 9.290 -14.983 1.00 96.44 79 LEU A CA 1
ATOM 587 C C . LEU A 1 79 ? 20.802 8.669 -15.715 1.00 96.44 79 LEU A C 1
ATOM 589 O O . LEU A 1 79 ? 20.634 7.834 -16.601 1.00 96.44 79 LEU A O 1
ATOM 593 N N . ASN A 1 80 ? 22.024 9.064 -15.343 1.00 96.25 80 ASN A N 1
ATOM 594 C CA . ASN A 1 80 ? 23.237 8.510 -15.940 1.00 96.25 80 ASN A CA 1
ATOM 595 C C . ASN A 1 80 ? 23.297 6.986 -15.729 1.00 96.25 80 ASN A C 1
ATOM 597 O O . ASN A 1 80 ? 23.533 6.514 -14.617 1.00 96.25 80 ASN A O 1
ATOM 601 N N . HIS A 1 81 ? 23.055 6.233 -16.799 1.00 93.94 81 HIS A N 1
ATOM 602 C CA . HIS A 1 81 ? 22.941 4.783 -16.795 1.00 93.94 81 HIS A CA 1
ATOM 603 C C . HIS A 1 81 ? 23.814 4.213 -17.924 1.00 93.94 81 HIS A C 1
ATOM 605 O O . HIS A 1 81 ? 23.682 4.658 -19.065 1.00 93.94 81 HIS A O 1
ATOM 611 N N . PRO A 1 82 ? 24.703 3.239 -17.647 1.00 93.88 82 PRO A N 1
ATOM 612 C CA . PRO A 1 82 ? 25.683 2.761 -18.628 1.00 93.88 82 PRO A CA 1
ATOM 613 C C . PRO A 1 82 ? 25.075 1.893 -19.741 1.00 93.88 82 PRO A C 1
ATOM 615 O O . PRO A 1 82 ? 25.737 1.625 -20.740 1.00 93.88 82 PRO A O 1
ATOM 618 N N . GLY A 1 83 ? 23.839 1.419 -19.563 1.00 94.38 83 GLY A N 1
ATOM 619 C CA . GLY A 1 83 ? 23.130 0.567 -20.519 1.00 94.38 83 GLY A CA 1
ATOM 620 C C . GLY A 1 83 ? 21.991 1.276 -21.250 1.00 94.38 83 GLY A C 1
ATOM 621 O O . GLY A 1 83 ? 21.632 2.412 -20.944 1.00 94.38 83 GLY A O 1
ATOM 622 N N . GLN A 1 84 ? 21.375 0.558 -22.185 1.00 95.12 84 GLN A N 1
ATOM 623 C CA . GLN A 1 84 ? 20.195 1.010 -22.921 1.00 95.12 84 GLN A CA 1
ATOM 624 C C . GLN A 1 84 ? 18.921 0.429 -22.301 1.00 95.12 84 GLN A C 1
ATOM 626 O O . GLN A 1 84 ? 18.906 -0.720 -21.865 1.00 95.12 84 GLN A O 1
ATOM 631 N N . ILE A 1 85 ? 17.845 1.215 -22.294 1.00 97.06 85 ILE A N 1
ATOM 632 C CA . ILE A 1 85 ? 16.507 0.776 -21.885 1.00 97.06 85 ILE A CA 1
ATOM 633 C C . ILE A 1 85 ? 15.681 0.596 -23.158 1.00 97.06 85 ILE A C 1
ATOM 635 O O . ILE A 1 85 ? 15.613 1.498 -23.989 1.00 97.06 85 ILE A O 1
ATOM 639 N N . SER A 1 86 ? 15.083 -0.579 -23.330 1.00 97.00 86 SER A N 1
ATOM 640 C CA . SER A 1 86 ? 14.260 -0.941 -24.490 1.00 97.00 86 SER A CA 1
ATOM 641 C C . SER A 1 86 ? 12.924 -1.526 -24.037 1.00 97.00 86 SER A C 1
ATOM 643 O O . SER A 1 86 ? 12.732 -1.802 -22.852 1.00 97.00 86 SER A O 1
ATOM 645 N N . ASN A 1 87 ? 11.992 -1.719 -24.973 1.00 97.56 87 ASN A N 1
ATOM 646 C CA . ASN A 1 87 ? 10.721 -2.375 -24.669 1.00 97.56 87 ASN A CA 1
ATOM 647 C C . ASN A 1 87 ? 10.963 -3.759 -24.036 1.00 97.56 87 ASN A C 1
ATOM 649 O O . ASN A 1 87 ? 11.793 -4.524 -24.525 1.00 97.56 87 ASN A O 1
ATOM 653 N N . GLY A 1 88 ? 10.245 -4.062 -22.954 1.00 96.12 88 GLY A N 1
ATOM 654 C CA . GLY A 1 88 ? 10.431 -5.281 -22.164 1.00 96.12 88 GLY A CA 1
ATOM 655 C C . GLY A 1 88 ? 11.498 -5.187 -21.069 1.00 96.12 88 GLY A C 1
ATOM 656 O O . GLY A 1 88 ? 11.766 -6.191 -20.419 1.00 96.12 88 GLY A O 1
ATOM 657 N N . TYR A 1 89 ? 12.105 -4.018 -20.835 1.00 95.81 89 TYR A N 1
ATOM 658 C CA . TYR A 1 89 ? 12.972 -3.821 -19.673 1.00 95.81 89 TYR A CA 1
ATOM 659 C C . TYR A 1 89 ? 12.162 -3.929 -18.370 1.00 95.81 89 TYR A C 1
ATOM 661 O O . TYR A 1 89 ? 11.225 -3.160 -18.160 1.00 95.81 89 TYR A O 1
ATOM 669 N N . THR A 1 90 ? 12.536 -4.872 -17.502 1.00 95.75 90 THR A N 1
ATOM 670 C CA . THR A 1 90 ? 11.865 -5.173 -16.224 1.00 95.75 90 THR A CA 1
ATOM 671 C C . THR A 1 90 ? 12.780 -4.837 -15.039 1.00 95.75 90 THR A C 1
ATOM 673 O O . THR A 1 90 ? 13.428 -5.733 -14.488 1.00 95.75 90 THR A O 1
ATOM 676 N N . PRO A 1 91 ? 12.930 -3.548 -14.677 1.00 95.50 91 PRO A N 1
ATOM 677 C CA . PRO A 1 91 ? 13.663 -3.169 -13.483 1.00 95.50 91 PRO A CA 1
ATOM 678 C C . PRO A 1 91 ? 12.802 -3.373 -12.240 1.00 95.50 91 PRO A C 1
ATOM 680 O O . PRO A 1 91 ? 11.574 -3.348 -12.297 1.00 95.50 91 PRO A O 1
ATOM 683 N N . VAL A 1 92 ? 13.471 -3.432 -11.094 1.00 97.06 92 VAL A N 1
ATOM 684 C CA . VAL A 1 92 ? 12.802 -3.244 -9.812 1.00 97.06 92 VAL A CA 1
ATOM 685 C C . VAL A 1 92 ? 12.284 -1.809 -9.715 1.00 97.06 92 VAL A C 1
ATOM 687 O O . VAL A 1 92 ? 13.008 -0.858 -10.019 1.00 97.06 92 VAL A O 1
ATOM 690 N N . LEU A 1 93 ? 11.042 -1.655 -9.267 1.00 97.00 93 LEU A N 1
ATOM 691 C CA . LEU A 1 93 ? 10.414 -0.371 -8.994 1.00 97.00 93 LEU A CA 1
ATOM 692 C C . LEU A 1 93 ? 10.148 -0.227 -7.498 1.00 97.00 93 LEU A C 1
ATOM 694 O O . LEU A 1 93 ? 9.397 -0.997 -6.893 1.00 97.00 93 LEU A O 1
ATOM 698 N N . ASP A 1 94 ? 10.733 0.820 -6.928 1.00 97.62 94 ASP A N 1
ATOM 699 C CA . ASP A 1 94 ? 10.370 1.324 -5.615 1.00 97.62 94 ASP A CA 1
ATOM 700 C C . ASP A 1 94 ? 9.296 2.400 -5.770 1.00 97.62 94 ASP A C 1
ATOM 702 O O . ASP A 1 94 ? 9.473 3.405 -6.461 1.00 97.62 94 ASP A O 1
ATOM 706 N N . CYS A 1 95 ? 8.167 2.201 -5.102 1.00 96.94 95 CYS A N 1
ATOM 707 C CA . CYS A 1 95 ? 7.118 3.201 -5.000 1.00 96.94 95 CYS A CA 1
ATOM 708 C C . CYS A 1 95 ? 6.611 3.189 -3.563 1.00 96.94 95 CYS A C 1
ATOM 710 O O . CYS A 1 95 ? 6.296 2.124 -3.030 1.00 96.94 95 CYS A O 1
ATOM 712 N N . HIS A 1 96 ? 6.528 4.354 -2.915 1.00 96.81 96 HIS A N 1
ATOM 713 C CA . HIS A 1 96 ? 6.144 4.473 -1.503 1.00 96.81 96 HIS A CA 1
ATOM 714 C C . HIS A 1 96 ?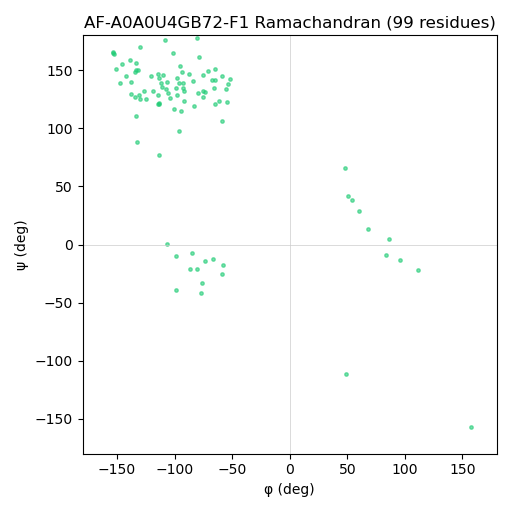 6.928 3.501 -0.588 1.00 96.81 96 HIS A C 1
ATOM 716 O O . HIS A 1 96 ? 8.126 3.682 -0.396 1.00 96.81 96 HIS A O 1
ATOM 722 N N . THR A 1 97 ? 6.281 2.485 -0.004 1.00 97.62 97 THR A N 1
ATOM 723 C CA . THR A 1 97 ? 6.960 1.429 0.777 1.00 97.62 97 THR A CA 1
ATOM 724 C C . THR A 1 97 ? 7.032 0.090 0.043 1.00 97.62 97 THR A C 1
ATOM 726 O O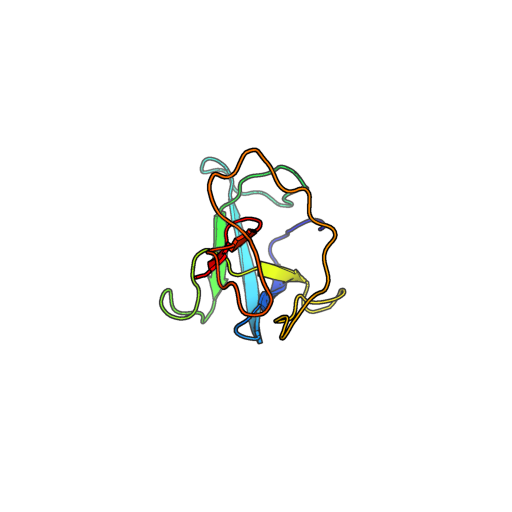 . THR A 1 97 ? 7.550 -0.880 0.600 1.00 97.62 97 THR A O 1
ATOM 729 N N . ALA A 1 98 ? 6.495 0.029 -1.176 1.00 97.31 98 ALA A N 1
ATOM 730 C CA . ALA A 1 98 ? 6.507 -1.142 -2.032 1.00 97.31 98 ALA A CA 1
ATOM 731 C C . ALA A 1 98 ? 7.826 -1.218 -2.802 1.00 97.31 98 ALA A C 1
ATOM 733 O O . ALA A 1 98 ? 8.334 -0.207 -3.281 1.00 97.31 98 ALA A O 1
ATOM 734 N N . HIS A 1 99 ? 8.325 -2.440 -2.923 1.00 96.56 99 HIS A N 1
ATOM 735 C CA . HIS A 1 99 ? 9.522 -2.809 -3.662 1.00 96.56 99 HIS A CA 1
ATOM 736 C C . HIS A 1 99 ? 9.147 -4.029 -4.498 1.00 96.56 99 HIS A C 1
ATOM 738 O O . HIS A 1 99 ? 8.829 -5.080 -3.931 1.00 96.56 99 HIS A O 1
ATOM 744 N N . ILE A 1 100 ? 9.068 -3.862 -5.817 1.00 94.06 100 ILE A N 1
ATOM 745 C CA . ILE A 1 100 ? 8.522 -4.874 -6.730 1.00 94.06 100 ILE A CA 1
ATOM 746 C C . ILE A 1 100 ? 9.517 -5.092 -7.866 1.00 94.06 100 ILE A C 1
ATOM 748 O O . ILE A 1 100 ? 9.907 -4.127 -8.518 1.00 94.06 100 ILE A O 1
ATOM 752 N N . ALA A 1 101 ? 9.924 -6.347 -8.062 1.00 88.06 101 ALA A N 1
ATOM 753 C CA . ALA A 1 101 ? 10.823 -6.799 -9.123 1.00 88.06 101 ALA A CA 1
ATOM 754 C C . ALA A 1 101 ? 10.054 -7.334 -10.334 1.00 88.06 101 ALA A C 1
ATOM 756 O O . ALA A 1 101 ? 8.959 -7.905 -10.112 1.00 88.06 101 ALA A O 1
#

Mean predicted aligned error: 3.15 Å

Foldseek 3Di:
DFKDAAQFWKAKPPLRDIWGWHFKDAPNDTDRIDGPPGDIDIDTPPDDPVSDDFPIDIDGPVPPHDYDDPDDDDDDDDDDDPDDDDPPDDDWDDDDRDTGD

Nearest PDB structures (foldseek):
  8g5z-assembly1_EF  TM=9.879E-01  e=8.002E-11  Homo sapiens
  4c0s-assembly1_B  TM=9.884E-01  e=5.781E-10  Oryctolagus cuniculus
  2b7c-assembly1_A  TM=9.894E-01  e=7.731E-10  Saccharomyces cerevisiae
  9bdp-assembly1_EF1A  TM=9.284E-01  e=3.507E-09  Saccharomyces cerevisiae
  4cxg-assembly1_A  TM=9.633E-01  e=5.998E-06  Oryctolagus cuniculus

Radius of gyration: 17.17 Å; Cα contacts (8 Å, |Δi|>4): 149; chains: 1; bounding box: 42×27×48 Å

Secondary structure (DSSP, 8-state):
---B-TT-EEEEETTTEEEEEEEEEETTEE-S-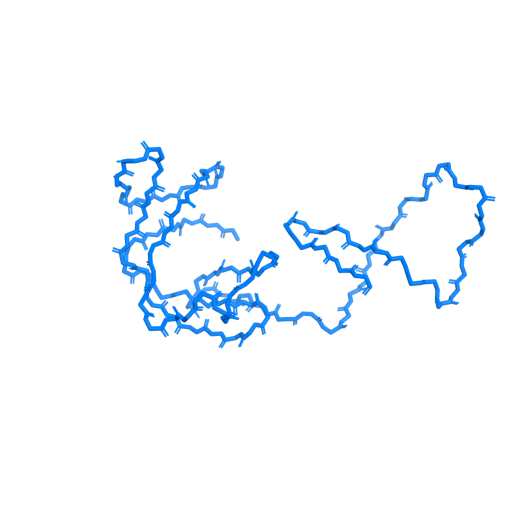B-TT---EEEESS--TTT--TT-EEEETTSS-----S---------S-SS---TT----EEETTEEE-